Protein AF-A0A0G1D360-F1 (afdb_monomer_lite)

Secondary structure (DSSP, 8-state):
-----------SSSTT-SSSB-TTSSB-HHHHHHHHHH--HHHHHHHHHHHHHTT----TT--HHHHHHHHHHHHHT-TT---

pLDDT: mean 75.28, std 16.75, range [39.38, 90.12]

Structure (mmCIF, N/CA/C/O backbone):
data_AF-A0A0G1D360-F1
#
_entry.id   AF-A0A0G1D360-F1
#
loop_
_atom_site.group_PDB
_atom_site.id
_atom_site.type_symb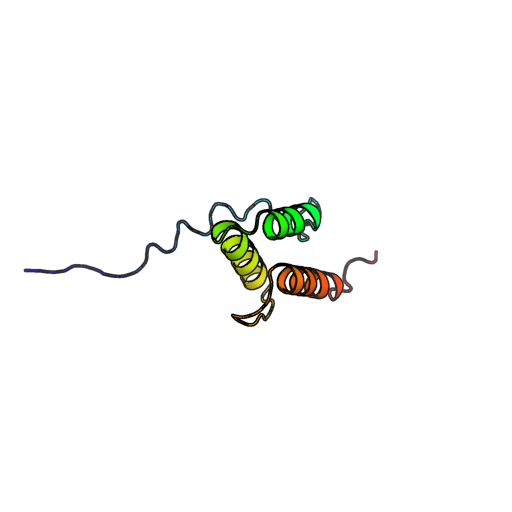ol
_atom_site.label_atom_id
_atom_site.label_alt_id
_atom_site.label_comp_id
_atom_site.label_asym_id
_atom_site.label_entity_id
_atom_site.label_seq_id
_atom_site.pdbx_PDB_ins_code
_atom_site.Cartn_x
_atom_site.Cartn_y
_atom_site.Cartn_z
_atom_site.occupancy
_atom_site.B_iso_or_equiv
_atom_site.auth_seq_id
_atom_site.auth_comp_id
_atom_site.auth_asym_id
_atom_site.auth_atom_id
_atom_site.pdbx_PDB_model_num
ATOM 1 N N . MET A 1 1 ? -13.421 40.322 -10.507 1.00 47.06 1 MET A N 1
ATOM 2 C CA . MET A 1 1 ? -14.248 39.121 -10.748 1.00 47.06 1 MET A CA 1
ATOM 3 C C . MET A 1 1 ? -13.526 37.947 -10.126 1.00 47.06 1 MET A C 1
ATOM 5 O O . MET A 1 1 ? -12.314 37.853 -10.270 1.00 47.06 1 MET A O 1
ATOM 9 N N . GLN A 1 2 ? -14.258 37.180 -9.327 1.00 53.69 2 GLN A N 1
ATOM 10 C CA . GLN A 1 2 ? -13.749 36.113 -8.478 1.00 53.69 2 GLN A CA 1
ATOM 11 C C . GLN A 1 2 ? -13.576 34.791 -9.234 1.00 53.69 2 GLN A C 1
ATOM 13 O O . GLN A 1 2 ? -14.256 34.572 -10.229 1.00 53.69 2 GLN A O 1
ATOM 18 N N . GLN A 1 3 ? -12.740 33.933 -8.636 1.00 54.59 3 GLN A N 1
ATOM 19 C CA . GLN A 1 3 ? -12.662 32.472 -8.754 1.00 54.59 3 GLN A CA 1
ATOM 20 C C . GLN A 1 3 ? -12.300 31.899 -10.126 1.00 54.59 3 GLN A C 1
ATOM 22 O O . GLN A 1 3 ? -13.087 31.876 -11.067 1.00 54.59 3 GLN A O 1
ATOM 27 N N . LYS A 1 4 ? -11.083 31.359 -10.170 1.00 53.09 4 LYS A N 1
ATOM 28 C CA . LYS A 1 4 ? -10.587 30.474 -11.208 1.00 53.09 4 LYS A CA 1
ATOM 29 C C . LYS A 1 4 ? -10.087 29.190 -10.543 1.00 53.09 4 LYS A C 1
ATOM 31 O O . LYS A 1 4 ? -9.177 29.227 -9.723 1.00 53.09 4 LYS A O 1
ATOM 36 N N . ASP A 1 5 ? -10.786 28.115 -10.893 1.00 55.41 5 ASP A N 1
ATOM 37 C CA . ASP A 1 5 ? -10.282 26.750 -11.034 1.00 55.41 5 ASP A CA 1
ATOM 38 C C . ASP A 1 5 ? -9.901 26.007 -9.737 1.00 55.41 5 ASP A C 1
ATOM 40 O O . ASP A 1 5 ? -8.743 25.814 -9.379 1.00 55.41 5 ASP A O 1
ATOM 44 N N . ILE A 1 6 ? -10.930 25.495 -9.059 1.00 66.06 6 ILE A N 1
ATOM 45 C CA . ILE A 1 6 ? -10.824 24.222 -8.338 1.00 66.06 6 ILE A CA 1
ATOM 46 C C . ILE A 1 6 ? -10.545 23.099 -9.348 1.00 66.06 6 ILE A C 1
ATOM 48 O O . ILE A 1 6 ? -11.203 23.049 -10.385 1.00 66.06 6 ILE A O 1
ATOM 52 N N . ASN A 1 7 ? -9.660 22.173 -8.956 1.00 53.09 7 ASN A N 1
ATOM 53 C CA . ASN A 1 7 ? -9.523 20.780 -9.417 1.00 53.09 7 ASN A CA 1
ATOM 54 C C . ASN A 1 7 ? -8.219 20.453 -10.175 1.00 53.09 7 ASN A C 1
ATOM 56 O O . ASN A 1 7 ? -7.990 20.930 -11.282 1.00 53.09 7 ASN A O 1
ATOM 60 N N . GLY A 1 8 ? -7.403 19.561 -9.593 1.00 45.47 8 GLY A N 1
ATOM 61 C CA . GLY A 1 8 ? -6.442 18.776 -10.374 1.00 45.47 8 GLY A CA 1
ATOM 62 C C . GLY A 1 8 ? -5.056 18.512 -9.787 1.00 45.47 8 GLY A C 1
ATOM 63 O O . GLY A 1 8 ? -4.273 17.858 -10.468 1.00 45.47 8 GLY A O 1
ATOM 64 N N . ASN A 1 9 ? -4.710 18.953 -8.570 1.00 39.38 9 ASN A N 1
ATOM 65 C CA . ASN A 1 9 ? -3.395 18.621 -7.997 1.00 39.38 9 ASN A CA 1
ATOM 66 C C . ASN A 1 9 ? -3.425 17.359 -7.117 1.00 39.38 9 ASN A C 1
ATOM 68 O O . ASN A 1 9 ? -3.010 17.367 -5.964 1.00 39.38 9 ASN A O 1
ATOM 72 N N . THR A 1 10 ? -3.930 16.256 -7.671 1.00 50.88 10 THR A N 1
ATOM 73 C CA . THR A 1 10 ? -3.702 14.897 -7.144 1.00 50.88 10 THR A CA 1
ATOM 74 C C . THR A 1 10 ? -2.527 14.263 -7.895 1.00 50.88 10 THR A C 1
ATOM 76 O O . THR A 1 10 ? -2.585 13.110 -8.303 1.00 50.88 10 THR A O 1
ATOM 79 N N . LYS A 1 11 ? -1.472 15.046 -8.160 1.00 45.25 11 LYS A N 1
ATOM 80 C CA . LYS A 1 11 ? -0.274 14.598 -8.885 1.00 45.25 11 LYS A CA 1
ATOM 81 C C . LYS A 1 11 ? 0.941 14.339 -7.993 1.00 45.25 11 LYS A C 1
ATOM 83 O O . LYS A 1 11 ? 1.948 13.892 -8.510 1.00 45.25 11 LYS A O 1
ATOM 88 N N . ASP A 1 12 ? 0.818 14.526 -6.680 1.00 45.28 12 ASP A N 1
ATOM 89 C CA . ASP A 1 12 ? 1.949 14.402 -5.742 1.00 45.28 12 ASP A CA 1
ATOM 90 C C . ASP A 1 12 ? 1.924 13.105 -4.903 1.00 45.28 12 ASP A C 1
ATOM 92 O O . ASP A 1 12 ? 2.862 12.791 -4.184 1.00 45.28 12 ASP A O 1
ATOM 96 N N . LYS A 1 13 ? 0.856 12.292 -4.989 1.00 49.09 13 LYS A N 1
ATOM 97 C CA . LYS A 1 13 ? 0.785 10.995 -4.277 1.00 49.09 13 LYS A CA 1
ATOM 98 C C . LYS A 1 13 ? 1.330 9.806 -5.075 1.00 49.09 13 LYS A C 1
ATOM 100 O O . LYS A 1 13 ? 1.453 8.723 -4.515 1.00 49.09 13 LYS A O 1
ATOM 105 N N . ALA A 1 14 ? 1.647 9.997 -6.356 1.00 49.81 14 ALA A N 1
ATOM 106 C CA . ALA A 1 14 ? 2.063 8.916 -7.251 1.00 49.81 14 ALA A CA 1
ATOM 107 C C . ALA A 1 14 ? 3.588 8.812 -7.444 1.00 49.81 14 ALA A C 1
ATOM 109 O O . ALA A 1 14 ? 4.072 7.784 -7.911 1.00 49.81 14 ALA A O 1
ATOM 110 N N . GLU A 1 15 ? 4.360 9.846 -7.094 1.00 50.50 15 GLU A N 1
ATOM 111 C CA . GLU A 1 15 ? 5.786 9.905 -7.456 1.00 50.50 15 GLU A CA 1
ATOM 112 C C . GLU A 1 15 ? 6.686 8.990 -6.605 1.00 50.50 15 GLU A C 1
ATOM 114 O O . GLU A 1 15 ? 7.778 8.632 -7.037 1.00 50.50 15 GLU A O 1
ATOM 119 N N . ASP A 1 16 ? 6.200 8.510 -5.458 1.00 53.84 16 ASP A N 1
ATOM 120 C CA . ASP A 1 16 ? 6.967 7.677 -4.516 1.00 53.84 16 ASP A CA 1
ATOM 121 C C . ASP A 1 16 ? 6.648 6.168 -4.626 1.00 53.84 16 ASP A C 1
ATOM 123 O O . ASP A 1 16 ? 7.063 5.369 -3.788 1.00 53.84 16 ASP A O 1
ATOM 127 N N . ILE A 1 17 ? 5.870 5.765 -5.639 1.00 60.94 17 ILE A N 1
ATOM 128 C CA . ILE A 1 17 ? 5.416 4.378 -5.845 1.00 60.94 17 ILE A CA 1
ATOM 129 C C . ILE A 1 17 ? 6.293 3.670 -6.898 1.00 60.94 17 ILE A C 1
ATOM 131 O O . ILE A 1 17 ? 5.865 2.714 -7.530 1.00 60.94 17 ILE A O 1
ATOM 135 N N . LYS A 1 18 ? 7.522 4.131 -7.154 1.00 59.50 18 LYS A N 1
ATOM 136 C CA . LYS A 1 18 ? 8.393 3.503 -8.169 1.00 59.50 18 LYS A CA 1
ATOM 137 C C . LYS A 1 18 ? 9.199 2.297 -7.675 1.00 59.50 18 LYS A C 1
ATOM 139 O O . LYS A 1 18 ? 9.716 1.577 -8.517 1.00 59.50 18 LYS A O 1
ATOM 144 N N . ASP A 1 19 ? 9.246 2.037 -6.367 1.00 72.69 19 ASP A N 1
ATOM 145 C CA . ASP A 1 19 ? 10.170 1.044 -5.780 1.00 72.69 19 ASP A CA 1
ATOM 146 C C . ASP A 1 19 ? 9.483 -0.140 -5.070 1.00 72.69 19 ASP A C 1
ATOM 148 O O . ASP A 1 19 ? 10.116 -0.918 -4.370 1.00 72.69 19 ASP A O 1
ATOM 152 N N . TRP A 1 20 ? 8.165 -0.309 -5.216 1.00 83.12 20 TRP A N 1
ATOM 153 C CA . TRP A 1 20 ? 7.482 -1.470 -4.619 1.00 83.12 20 TRP A CA 1
ATOM 154 C C . TRP A 1 20 ? 7.602 -2.735 -5.470 1.00 83.12 20 TRP A C 1
ATOM 156 O O . TRP A 1 20 ? 7.286 -3.820 -4.982 1.00 83.12 20 TRP A O 1
ATOM 166 N N . ARG A 1 21 ? 8.008 -2.601 -6.739 1.00 84.50 21 ARG A N 1
ATOM 167 C CA . ARG A 1 21 ? 8.251 -3.724 -7.641 1.00 84.50 21 ARG A CA 1
ATOM 168 C C . ARG A 1 21 ? 9.712 -4.159 -7.533 1.00 84.50 21 ARG A C 1
ATOM 170 O O . ARG A 1 21 ? 10.609 -3.330 -7.562 1.00 84.50 21 ARG A O 1
ATOM 177 N N . ASP A 1 22 ? 9.921 -5.459 -7.437 1.00 81.75 22 ASP A N 1
ATOM 178 C CA . ASP A 1 22 ? 11.212 -6.134 -7.470 1.00 81.75 22 ASP A CA 1
ATOM 179 C C . ASP A 1 22 ? 11.796 -6.163 -8.903 1.00 81.75 22 ASP A C 1
ATOM 181 O O . ASP A 1 22 ? 11.153 -5.697 -9.850 1.00 81.75 22 ASP A O 1
ATOM 185 N N . GLU A 1 23 ? 12.986 -6.742 -9.101 1.00 80.25 23 GLU A N 1
ATOM 186 C CA . GLU A 1 23 ? 13.693 -6.779 -10.397 1.00 80.25 23 GLU A CA 1
ATOM 187 C C . GLU A 1 23 ? 12.881 -7.440 -11.525 1.00 80.25 23 GLU A C 1
ATOM 189 O O . GLU A 1 23 ? 13.059 -7.144 -12.706 1.00 80.25 23 GLU A O 1
ATOM 194 N N . HIS A 1 24 ? 11.929 -8.294 -11.153 1.00 77.88 24 HIS A N 1
ATOM 195 C CA . HIS A 1 24 ? 11.010 -8.962 -12.070 1.00 77.88 24 HIS A CA 1
ATOM 196 C C . HIS A 1 24 ? 9.712 -8.182 -12.339 1.00 77.88 24 HIS A C 1
ATOM 198 O O . HIS A 1 24 ? 8.797 -8.715 -12.965 1.00 77.88 24 HIS A O 1
ATOM 204 N N . GLY A 1 25 ? 9.581 -6.950 -11.836 1.00 77.44 25 GLY A N 1
ATOM 205 C CA . GLY A 1 25 ? 8.369 -6.137 -11.979 1.00 77.44 25 GLY A CA 1
ATOM 206 C C . GLY A 1 25 ? 7.200 -6.588 -11.095 1.00 77.44 25 GLY A C 1
ATOM 207 O O . GLY A 1 25 ? 6.074 -6.136 -11.298 1.00 77.44 25 GLY A O 1
ATOM 208 N N . ARG A 1 26 ? 7.454 -7.469 -10.122 1.00 83.50 26 ARG A N 1
ATOM 209 C CA . ARG A 1 26 ? 6.463 -8.023 -9.184 1.00 83.50 26 ARG A CA 1
ATOM 210 C C . ARG A 1 26 ? 6.493 -7.272 -7.858 1.00 83.50 26 ARG A C 1
ATOM 212 O O . ARG A 1 26 ? 7.572 -6.843 -7.478 1.00 83.50 26 ARG A O 1
ATOM 219 N N . PRO A 1 27 ? 5.394 -7.173 -7.100 1.00 84.06 27 PRO A N 1
ATOM 220 C CA . PRO A 1 27 ? 5.439 -6.592 -5.769 1.00 84.06 27 PRO A CA 1
ATOM 221 C C . PRO A 1 27 ? 6.447 -7.314 -4.876 1.00 84.06 27 PRO A C 1
ATOM 223 O O . PRO A 1 27 ? 6.406 -8.537 -4.727 1.00 84.06 27 PRO A O 1
ATOM 226 N N . SER A 1 28 ? 7.332 -6.540 -4.257 1.00 87.62 28 SER A N 1
ATOM 227 C CA . SER A 1 28 ? 8.277 -7.041 -3.273 1.00 87.62 28 SER A CA 1
ATOM 228 C C . SER A 1 28 ? 7.537 -7.330 -1.970 1.00 87.62 28 SER A C 1
ATOM 230 O O . SER A 1 28 ? 7.071 -6.417 -1.286 1.00 87.62 28 SER A O 1
ATOM 232 N N . LEU A 1 29 ? 7.431 -8.614 -1.616 1.00 86.19 29 LEU A N 1
ATOM 233 C CA . LEU A 1 29 ? 6.805 -9.050 -0.365 1.00 86.19 29 LEU A CA 1
ATOM 234 C C . LEU A 1 29 ? 7.43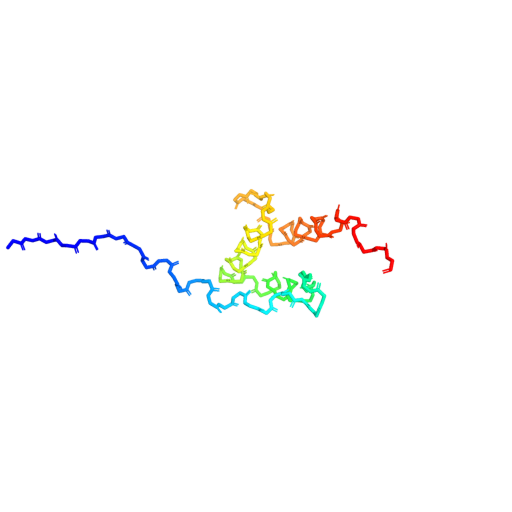4 -8.346 0.843 1.00 86.19 29 LEU A C 1
ATOM 236 O O . LEU A 1 29 ? 6.705 -7.892 1.718 1.00 86.19 29 LEU A O 1
ATOM 240 N N . SER A 1 30 ? 8.762 -8.207 0.865 1.00 86.75 30 SER A N 1
ATOM 241 C CA . SER A 1 30 ? 9.485 -7.531 1.946 1.00 86.75 30 SER A CA 1
ATOM 242 C C . SER A 1 30 ? 9.055 -6.071 2.087 1.00 86.75 30 SER A C 1
ATOM 244 O O . SER A 1 30 ? 8.800 -5.613 3.195 1.00 86.75 30 SER A O 1
ATOM 246 N N . PHE A 1 31 ? 8.910 -5.354 0.968 1.00 87.56 31 PHE A N 1
ATOM 247 C CA . PHE A 1 31 ? 8.447 -3.967 0.970 1.00 87.56 31 PHE A CA 1
ATOM 248 C C . PHE A 1 31 ? 7.000 -3.854 1.459 1.00 87.56 31 PHE A C 1
ATOM 250 O O . PHE A 1 31 ? 6.691 -3.032 2.320 1.00 87.56 31 PHE A O 1
ATOM 257 N N . LEU A 1 32 ? 6.116 -4.710 0.944 1.00 89.19 32 LEU A N 1
ATOM 258 C CA . LEU A 1 32 ? 4.718 -4.761 1.359 1.00 89.19 32 LEU A CA 1
ATOM 259 C C . LEU A 1 32 ? 4.589 -5.063 2.858 1.00 89.19 32 LEU A C 1
ATOM 261 O O . LEU A 1 32 ? 3.866 -4.362 3.562 1.00 89.19 32 LEU A O 1
ATOM 265 N N . GLN A 1 33 ? 5.333 -6.049 3.363 1.00 89.88 33 GLN A N 1
ATOM 266 C CA . GLN A 1 33 ? 5.364 -6.374 4.788 1.00 89.88 33 GLN A CA 1
ATOM 267 C C . GLN A 1 33 ? 5.885 -5.213 5.629 1.00 89.88 33 GLN A C 1
ATOM 269 O O . GLN A 1 33 ? 5.276 -4.914 6.649 1.00 89.88 33 GLN A O 1
ATOM 274 N N . SER A 1 34 ? 6.936 -4.509 5.198 1.00 89.88 34 SER A N 1
ATOM 275 C CA . SER A 1 34 ? 7.404 -3.309 5.902 1.00 89.88 34 SER A CA 1
ATOM 276 C C . SER A 1 34 ? 6.333 -2.218 5.981 1.00 89.88 34 SER A C 1
ATOM 278 O O . SER A 1 34 ? 6.260 -1.524 6.988 1.00 89.88 34 SER A O 1
ATOM 280 N N . LEU A 1 35 ? 5.471 -2.074 4.968 1.00 89.00 35 LEU A N 1
ATOM 281 C CA . LEU A 1 35 ? 4.347 -1.133 5.026 1.00 89.00 35 LEU A CA 1
ATOM 282 C C . LEU A 1 35 ? 3.240 -1.586 5.990 1.00 89.00 35 LEU A C 1
ATOM 284 O O . LEU A 1 35 ? 2.624 -0.747 6.645 1.00 89.00 35 LEU A O 1
ATOM 288 N N . ALA A 1 36 ? 2.960 -2.889 6.071 1.00 89.00 36 ALA A N 1
ATOM 289 C CA . ALA A 1 36 ? 2.007 -3.407 7.052 1.00 89.00 36 ALA A CA 1
ATOM 290 C C . ALA A 1 36 ? 2.534 -3.292 8.487 1.00 89.00 36 ALA A C 1
ATOM 292 O O . ALA A 1 36 ? 1.770 -2.906 9.368 1.00 89.00 36 ALA A O 1
ATOM 293 N N . ASP A 1 37 ? 3.819 -3.584 8.699 1.00 90.12 37 ASP A N 1
ATOM 294 C CA . ASP A 1 37 ? 4.486 -3.502 10.003 1.00 90.12 37 ASP A CA 1
ATOM 295 C C . ASP A 1 37 ? 4.600 -2.055 10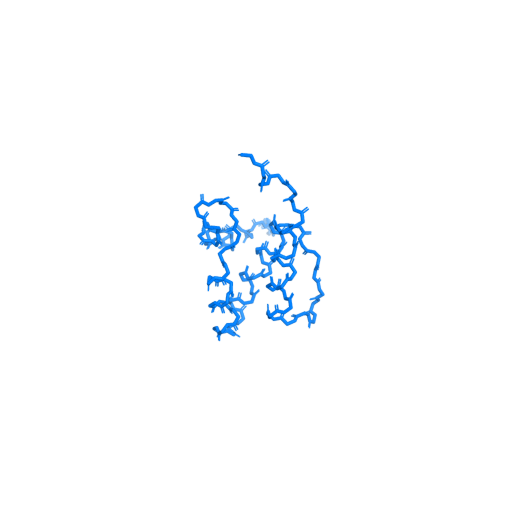.503 1.00 90.12 37 ASP A C 1
ATOM 297 O O . ASP A 1 37 ? 4.326 -1.780 11.669 1.00 90.12 37 ASP A O 1
ATOM 301 N N . ASP A 1 38 ? 4.899 -1.106 9.606 1.00 89.12 38 ASP A N 1
ATOM 302 C CA . ASP A 1 38 ? 4.931 0.324 9.930 1.00 89.12 38 ASP A CA 1
ATOM 303 C C . ASP A 1 38 ? 3.584 0.822 10.487 1.00 89.12 38 ASP A C 1
ATOM 305 O O . ASP A 1 38 ? 3.550 1.685 11.365 1.00 89.12 38 ASP A O 1
ATOM 309 N N . GLY A 1 39 ? 2.463 0.284 9.990 1.00 82.75 39 GLY A N 1
ATOM 310 C CA . GLY A 1 39 ? 1.121 0.559 10.510 1.00 82.75 39 GLY A CA 1
ATOM 311 C C . GLY A 1 39 ? 0.653 2.015 10.375 1.00 82.75 39 GLY A C 1
ATOM 312 O O . GLY A 1 39 ? -0.473 2.338 10.769 1.00 82.75 39 GLY A O 1
ATOM 313 N N . SER A 1 40 ? 1.467 2.912 9.809 1.00 87.81 40 SER A N 1
ATOM 314 C CA . SER A 1 40 ? 1.102 4.315 9.659 1.00 87.81 40 SER A CA 1
ATOM 315 C C . SER A 1 40 ? 0.017 4.482 8.598 1.00 87.81 40 SER A C 1
ATOM 317 O O . SER A 1 40 ? -0.001 3.773 7.585 1.00 87.81 40 SER A O 1
ATOM 319 N N . PRO A 1 41 ? -0.836 5.514 8.721 1.00 85.56 41 PRO A N 1
ATOM 320 C CA . PRO A 1 41 ? -1.812 5.838 7.683 1.00 85.56 41 PRO A CA 1
ATOM 321 C C . PRO A 1 41 ? -1.153 6.053 6.313 1.00 85.56 41 PRO A C 1
ATOM 323 O O . PRO A 1 41 ? -1.706 5.633 5.301 1.00 85.56 41 PRO A O 1
ATOM 326 N N . ARG A 1 42 ? 0.064 6.617 6.273 1.00 85.50 42 ARG A N 1
ATOM 327 C CA . ARG A 1 42 ? 0.839 6.790 5.035 1.00 85.50 42 ARG A CA 1
ATOM 328 C C . ARG A 1 42 ? 1.243 5.454 4.400 1.00 85.50 42 ARG A C 1
ATOM 330 O O . ARG A 1 42 ? 1.213 5.338 3.178 1.00 85.50 42 ARG A O 1
ATOM 337 N N . ALA A 1 43 ? 1.615 4.459 5.203 1.00 87.81 43 ALA A N 1
ATOM 338 C CA . ALA A 1 43 ? 1.980 3.138 4.704 1.00 87.81 43 ALA A CA 1
ATOM 339 C C . ALA A 1 43 ? 0.756 2.390 4.154 1.00 87.81 43 ALA A C 1
ATOM 341 O O . ALA A 1 43 ? 0.812 1.821 3.064 1.00 87.81 43 ALA A O 1
ATOM 342 N N . LEU A 1 44 ? -0.391 2.511 4.831 1.00 87.38 44 LEU A N 1
ATOM 343 C CA . LEU A 1 44 ? -1.664 1.994 4.332 1.00 87.38 44 LEU A CA 1
ATOM 344 C C . LEU A 1 44 ? -2.101 2.672 3.023 1.00 87.38 44 LEU A C 1
ATOM 346 O O . LEU A 1 44 ? -2.610 2.003 2.126 1.00 87.38 44 LEU A O 1
ATOM 350 N N . GLU A 1 45 ? -1.904 3.986 2.881 1.00 87.94 45 GLU A N 1
ATOM 351 C CA . GLU A 1 45 ? -2.160 4.686 1.616 1.00 87.94 45 GLU A CA 1
ATOM 352 C C . GLU A 1 45 ? -1.270 4.166 0.480 1.00 87.94 45 GLU A C 1
ATOM 354 O O . GLU A 1 45 ? -1.764 3.992 -0.633 1.00 87.94 45 GLU A O 1
ATOM 359 N N . LYS A 1 46 ? 0.005 3.852 0.757 1.00 87.06 46 LYS A N 1
ATOM 360 C CA . LYS A 1 46 ? 0.902 3.224 -0.226 1.00 87.06 46 LYS A CA 1
ATOM 361 C C . LYS A 1 46 ? 0.412 1.832 -0.635 1.00 87.06 46 LYS A C 1
ATOM 363 O O . LYS A 1 46 ? 0.327 1.565 -1.828 1.00 87.06 46 LYS A O 1
ATOM 368 N N . LEU A 1 47 ? 0.026 0.978 0.319 1.00 88.75 47 LEU A N 1
ATOM 369 C CA . LEU A 1 47 ? -0.535 -0.349 0.018 1.00 88.75 47 LEU A CA 1
ATOM 370 C C . LEU A 1 47 ? -1.800 -0.256 -0.845 1.00 88.75 47 LEU A C 1
ATOM 372 O O . LEU A 1 47 ? -1.946 -1.003 -1.809 1.00 88.75 47 LEU A O 1
ATOM 376 N N . LYS A 1 48 ? -2.694 0.690 -0.537 1.00 88.69 48 LYS A N 1
ATOM 377 C CA . LYS A 1 48 ? -3.901 0.944 -1.339 1.00 88.69 48 LYS A CA 1
ATOM 378 C C . LYS A 1 48 ? -3.553 1.400 -2.749 1.00 88.69 48 LYS A C 1
ATOM 380 O O . LYS A 1 48 ? -4.124 0.881 -3.698 1.00 88.69 48 LYS A O 1
ATOM 385 N N . ALA A 1 49 ? -2.596 2.313 -2.897 1.00 87.69 49 ALA A N 1
ATOM 386 C CA . ALA A 1 49 ? -2.167 2.776 -4.210 1.00 87.69 49 ALA A CA 1
ATOM 387 C C . ALA A 1 49 ? -1.565 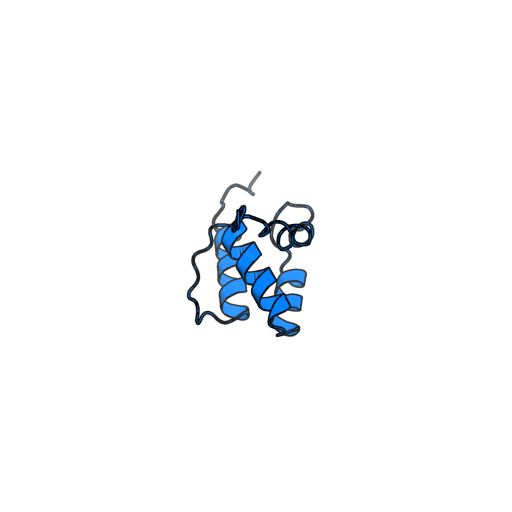1.640 -5.058 1.00 87.69 49 ALA A C 1
ATOM 389 O O . ALA A 1 49 ? -1.862 1.556 -6.244 1.00 87.69 49 ALA A O 1
ATOM 390 N N . ILE A 1 50 ? -0.791 0.734 -4.449 1.00 87.06 50 ILE A N 1
ATOM 391 C CA . ILE A 1 50 ? -0.263 -0.467 -5.120 1.00 87.06 50 ILE A CA 1
ATOM 392 C C . ILE A 1 50 ? -1.401 -1.398 -5.543 1.00 87.06 50 ILE A C 1
ATOM 394 O O . ILE A 1 50 ? -1.425 -1.860 -6.678 1.00 87.06 50 ILE A O 1
ATOM 398 N N . ALA A 1 51 ? -2.368 -1.644 -4.656 1.00 87.81 51 ALA A N 1
ATOM 399 C CA . ALA A 1 51 ? -3.539 -2.446 -4.992 1.00 87.81 51 ALA A CA 1
ATOM 400 C C . ALA A 1 51 ? -4.335 -1.831 -6.154 1.00 87.81 51 ALA A C 1
ATOM 402 O O . ALA A 1 51 ? -4.749 -2.552 -7.049 1.00 87.81 51 ALA A O 1
ATOM 403 N N . GLN A 1 52 ? -4.500 -0.505 -6.189 1.00 87.81 52 GLN A N 1
ATOM 404 C CA . GLN A 1 52 ? -5.150 0.185 -7.306 1.00 87.81 52 GLN A CA 1
ATOM 405 C C . GLN A 1 52 ? -4.349 0.091 -8.613 1.00 87.81 52 GLN A C 1
ATOM 407 O O . GLN A 1 52 ? -4.952 -0.049 -9.671 1.00 87.81 52 GLN A O 1
ATOM 412 N N . ASP A 1 53 ? -3.017 0.165 -8.555 1.00 85.12 53 ASP A N 1
ATOM 413 C CA . ASP A 1 53 ? -2.144 0.026 -9.732 1.00 85.12 53 ASP A CA 1
ATOM 414 C C . ASP A 1 53 ? -2.214 -1.384 -10.343 1.00 85.12 53 ASP A C 1
ATOM 416 O O . ASP A 1 53 ? -2.135 -1.545 -11.558 1.00 85.12 53 ASP A O 1
ATOM 420 N N . LEU A 1 54 ? -2.423 -2.391 -9.494 1.00 83.88 54 LEU A N 1
ATOM 421 C CA . LEU A 1 54 ? -2.619 -3.788 -9.877 1.00 83.88 54 LEU A CA 1
ATOM 422 C C . LEU A 1 54 ? -4.087 -4.154 -10.152 1.00 83.88 54 LEU A C 1
ATOM 424 O O . LEU A 1 54 ? -4.382 -5.322 -10.356 1.00 83.88 54 LEU A O 1
ATOM 428 N N . ASP A 1 55 ? -5.013 -3.191 -10.121 1.00 86.81 55 ASP A N 1
ATOM 429 C CA . ASP A 1 55 ? -6.463 -3.431 -10.249 1.00 86.81 55 ASP A CA 1
ATOM 430 C C . ASP A 1 55 ? -7.024 -4.454 -9.227 1.00 86.81 55 ASP A C 1
ATOM 432 O O . ASP A 1 55 ? -8.046 -5.110 -9.425 1.00 86.81 55 ASP A O 1
ATOM 436 N N . VAL A 1 56 ? -6.370 -4.577 -8.070 1.00 87.44 56 VAL A N 1
ATOM 437 C CA . VAL A 1 56 ? -6.754 -5.492 -6.993 1.00 87.44 56 VAL A CA 1
ATOM 438 C C . VAL A 1 56 ? -7.953 -4.927 -6.243 1.00 87.44 56 VAL A C 1
ATOM 440 O O . VAL A 1 56 ? -7.892 -3.867 -5.619 1.00 87.44 56 VAL A O 1
ATOM 443 N N . ASN A 1 57 ? -9.049 -5.681 -6.221 1.00 88.88 57 ASN A N 1
ATOM 444 C CA . ASN A 1 57 ? -10.250 -5.278 -5.501 1.00 88.88 57 ASN A CA 1
ATOM 445 C C . ASN A 1 57 ? -10.115 -5.496 -3.979 1.00 88.88 57 ASN A C 1
ATOM 447 O O . ASN A 1 57 ? -9.943 -6.625 -3.499 1.00 88.88 57 ASN A O 1
ATOM 451 N N . TYR A 1 58 ? -10.275 -4.424 -3.199 1.00 87.44 58 TYR A N 1
ATOM 452 C CA . TYR A 1 58 ? -10.222 -4.452 -1.735 1.00 87.44 58 TYR A CA 1
ATOM 453 C C . TYR A 1 58 ? -11.390 -3.699 -1.089 1.00 87.44 58 TYR A C 1
ATOM 455 O O . TYR A 1 58 ? -11.983 -2.793 -1.670 1.00 87.44 58 TYR A O 1
ATOM 463 N N . SER A 1 59 ? -11.729 -4.078 0.146 1.00 87.25 59 SER A N 1
ATOM 464 C CA . SER A 1 59 ? -12.753 -3.386 0.932 1.00 87.25 59 SER A CA 1
ATOM 465 C C . SER A 1 59 ? -12.140 -2.244 1.745 1.00 87.25 59 SER A C 1
ATOM 467 O O . SER A 1 59 ? -10.979 -2.316 2.146 1.00 87.25 59 SER A O 1
ATOM 469 N N . PRO A 1 60 ? -12.911 -1.194 2.079 1.00 79.94 60 PRO A N 1
ATOM 470 C CA . PRO A 1 60 ? -12.413 -0.104 2.922 1.00 79.94 60 PRO A CA 1
ATOM 471 C C . PRO A 1 60 ? -12.023 -0.562 4.338 1.00 79.94 60 PRO A C 1
ATOM 473 O O . PRO A 1 60 ? -11.216 0.104 4.981 1.00 79.94 60 PRO A O 1
ATOM 476 N N . ASN A 1 61 ? -12.563 -1.701 4.789 1.00 85.62 61 ASN A N 1
ATOM 477 C CA . ASN A 1 61 ? -12.265 -2.332 6.078 1.00 85.62 61 ASN A CA 1
ATOM 478 C C . ASN A 1 61 ? -11.179 -3.420 5.991 1.00 85.62 61 ASN A C 1
ATOM 480 O O . ASN A 1 61 ? -10.933 -4.099 6.982 1.00 85.62 61 ASN A O 1
ATOM 484 N N . THR A 1 62 ? -10.578 -3.633 4.816 1.00 86.62 62 THR A N 1
ATOM 485 C CA . THR A 1 62 ? -9.517 -4.630 4.633 1.00 86.62 62 THR A CA 1
ATOM 486 C C . THR A 1 62 ? -8.292 -4.233 5.453 1.00 86.62 62 THR A C 1
ATOM 488 O O . THR A 1 62 ? -7.865 -3.074 5.427 1.00 86.62 62 THR A O 1
ATOM 491 N N . THR A 1 63 ? -7.739 -5.192 6.192 1.00 89.75 63 THR A N 1
ATOM 492 C CA . THR A 1 63 ? -6.524 -4.977 6.982 1.00 89.75 63 THR A CA 1
ATOM 493 C C . THR A 1 63 ? -5.299 -4.861 6.067 1.00 89.75 63 THR A C 1
ATOM 495 O O . THR A 1 63 ? -5.337 -5.328 4.926 1.00 89.75 63 THR A O 1
ATOM 498 N N . PRO A 1 64 ? -4.190 -4.255 6.529 1.00 88.56 64 PRO A N 1
ATOM 499 C CA . PRO A 1 64 ? -2.954 -4.206 5.749 1.00 88.56 64 PRO A CA 1
ATOM 500 C C . PRO A 1 64 ? -2.501 -5.600 5.294 1.00 88.56 64 PRO A C 1
ATOM 502 O O . PRO A 1 64 ? -2.158 -5.781 4.133 1.00 88.56 64 PRO A O 1
ATOM 505 N N . GLU A 1 65 ? -2.574 -6.597 6.177 1.00 89.12 65 GLU A N 1
ATOM 506 C CA . GLU A 1 65 ? -2.180 -7.979 5.884 1.00 89.12 65 GLU A CA 1
ATOM 507 C C . GLU A 1 65 ? -3.069 -8.629 4.817 1.00 89.12 65 GLU A C 1
ATOM 509 O O . GLU A 1 65 ? -2.557 -9.208 3.860 1.00 89.12 65 GLU A O 1
ATOM 514 N N . GLU A 1 66 ? -4.395 -8.483 4.921 1.00 89.75 66 GLU A N 1
ATOM 515 C CA . GLU A 1 66 ? -5.311 -8.993 3.895 1.00 89.75 66 GLU A CA 1
ATOM 516 C C . GLU A 1 66 ? -5.110 -8.294 2.544 1.00 89.75 66 GLU A C 1
ATOM 518 O O . GLU A 1 66 ? -5.274 -8.909 1.490 1.00 89.75 66 GLU A O 1
ATOM 523 N N . LEU A 1 67 ? -4.764 -7.004 2.553 1.00 89.38 67 LEU A N 1
ATOM 524 C CA . LEU A 1 67 ? -4.490 -6.252 1.332 1.00 89.38 67 LEU A CA 1
ATOM 525 C C . LEU A 1 67 ? -3.221 -6.765 0.639 1.00 89.38 67 LEU A C 1
ATOM 527 O O . LEU A 1 67 ? -3.214 -6.918 -0.580 1.00 89.38 67 LEU A O 1
ATOM 531 N N . ILE A 1 68 ? -2.181 -7.083 1.413 1.00 89.94 68 ILE A N 1
ATOM 532 C CA . ILE A 1 68 ? -0.947 -7.698 0.909 1.00 89.94 68 ILE A CA 1
ATOM 533 C C . ILE A 1 68 ? -1.236 -9.066 0.306 1.00 89.94 68 ILE A C 1
ATOM 535 O O . ILE A 1 68 ? -0.788 -9.342 -0.804 1.00 89.94 68 ILE A O 1
ATOM 539 N N . ASP A 1 69 ? -2.003 -9.907 0.999 1.00 89.25 69 ASP A N 1
ATOM 540 C CA . ASP A 1 69 ? -2.332 -11.243 0.499 1.00 89.25 69 ASP A CA 1
ATOM 541 C C . ASP A 1 69 ? -3.062 -11.169 -0.852 1.00 89.25 69 ASP A C 1
ATOM 543 O O . ASP A 1 69 ? -2.687 -11.856 -1.800 1.00 89.25 69 ASP A O 1
ATOM 547 N N . LYS A 1 70 ? -4.011 -10.231 -0.996 1.00 89.06 70 LYS A N 1
ATOM 548 C CA . LYS A 1 70 ? -4.708 -9.963 -2.264 1.00 89.06 70 LYS A CA 1
ATOM 549 C C . LYS A 1 70 ? -3.770 -9.494 -3.377 1.00 89.06 70 LYS A C 1
ATOM 551 O O . LYS A 1 70 ? -3.878 -9.987 -4.495 1.00 89.06 70 LYS A O 1
ATOM 556 N N . ILE A 1 71 ? -2.844 -8.582 -3.070 1.00 88.00 71 ILE A N 1
ATOM 557 C CA . ILE A 1 71 ? -1.828 -8.103 -4.022 1.00 88.00 71 ILE A CA 1
ATOM 558 C C . ILE A 1 71 ? -0.957 -9.263 -4.524 1.00 88.00 71 ILE A C 1
ATOM 560 O O . ILE A 1 71 ? -0.666 -9.369 -5.714 1.00 88.00 71 ILE A O 1
ATOM 564 N N . LEU A 1 72 ? -0.546 -10.158 -3.627 1.00 85.75 72 LEU A N 1
ATOM 565 C CA . LEU A 1 72 ? 0.287 -11.306 -3.984 1.00 85.75 72 LEU A CA 1
ATOM 566 C C . LEU A 1 72 ? -0.499 -12.399 -4.711 1.00 85.75 72 LEU A C 1
ATOM 568 O O . LEU A 1 72 ? 0.064 -13.085 -5.564 1.00 85.75 72 LEU A O 1
ATOM 572 N N . ALA A 1 73 ? -1.776 -12.585 -4.375 1.00 85.25 73 ALA A N 1
ATOM 573 C CA . ALA A 1 73 ? -2.656 -13.547 -5.026 1.00 85.25 73 ALA A CA 1
ATOM 574 C C . ALA A 1 73 ? -2.897 -13.195 -6.500 1.00 85.25 73 ALA A C 1
ATOM 576 O O . ALA A 1 73 ? -2.903 -14.092 -7.345 1.00 85.25 73 ALA A O 1
ATOM 577 N N . ASP A 1 74 ? -3.037 -11.906 -6.807 1.00 81.25 74 ASP A N 1
ATOM 578 C CA . ASP A 1 74 ? -3.197 -11.412 -8.175 1.00 81.25 74 ASP A CA 1
ATOM 579 C C . ASP A 1 74 ? -1.960 -11.731 -9.030 1.00 81.25 74 ASP A C 1
ATOM 581 O O . ASP A 1 74 ? -2.040 -12.414 -10.048 1.00 81.25 74 ASP A O 1
ATOM 585 N N . VAL A 1 75 ? -0.773 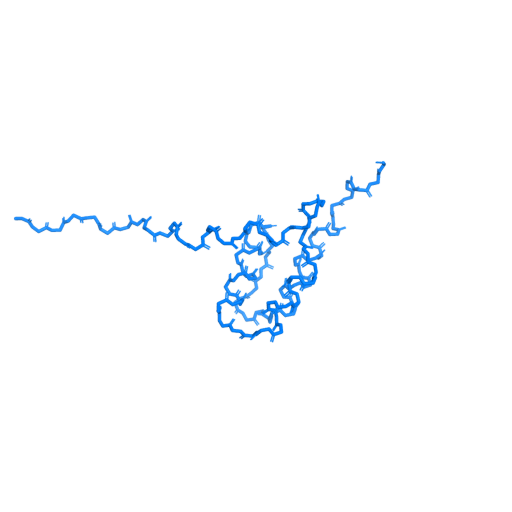-11.420 -8.507 1.00 72.38 75 VAL A N 1
ATOM 586 C CA . VAL A 1 75 ? 0.508 -11.662 -9.193 1.00 72.38 75 VAL A CA 1
ATOM 587 C C . VAL A 1 75 ? 0.833 -13.150 -9.341 1.00 72.38 75 VAL A C 1
ATOM 589 O O . VAL A 1 75 ? 1.524 -13.552 -10.275 1.00 72.38 75 VAL A O 1
ATOM 592 N N . ARG A 1 76 ? 0.347 -13.996 -8.427 1.00 67.00 76 ARG A N 1
ATOM 593 C CA . ARG A 1 76 ? 0.464 -15.460 -8.536 1.00 67.00 76 ARG A CA 1
ATOM 594 C C . ARG A 1 76 ? -0.502 -16.064 -9.552 1.00 67.00 76 ARG A C 1
ATOM 596 O O . ARG A 1 76 ? -0.276 -17.195 -9.975 1.00 67.00 76 ARG A O 1
ATOM 603 N N . SER A 1 77 ? -1.562 -15.345 -9.913 1.00 59.28 77 SER A N 1
ATOM 604 C CA . SER A 1 77 ? -2.583 -15.819 -10.848 1.00 59.28 77 SER A CA 1
ATOM 605 C C . SER A 1 77 ? -2.222 -15.562 -12.311 1.00 59.28 77 SER A C 1
ATOM 607 O O . SER A 1 77 ? -2.957 -16.015 -13.184 1.00 59.28 77 SER A O 1
ATOM 609 N N . ASP A 1 78 ? -1.086 -14.915 -12.588 1.00 51.66 78 ASP A N 1
ATOM 610 C CA . ASP A 1 78 ? -0.532 -14.773 -13.933 1.00 51.66 78 ASP A CA 1
ATOM 611 C C . ASP A 1 78 ? 0.335 -16.010 -14.279 1.00 51.66 78 ASP A C 1
ATOM 613 O O . ASP A 1 78 ? 1.453 -16.157 -13.772 1.00 51.66 78 ASP A O 1
ATOM 617 N N . PRO A 1 79 ? -0.137 -16.949 -15.126 1.00 52.31 79 PRO A N 1
ATOM 618 C CA . PRO A 1 79 ? 0.593 -18.176 -15.458 1.00 52.31 79 PRO A CA 1
ATOM 619 C C . PRO A 1 79 ? 1.781 -17.940 -16.410 1.00 52.31 79 PRO A C 1
ATOM 621 O O . PRO A 1 79 ? 2.342 -18.893 -16.946 1.00 52.31 79 PRO A O 1
ATOM 624 N N . THR A 1 80 ? 2.177 -16.692 -16.660 1.00 48.03 80 THR A N 1
ATOM 625 C CA . THR A 1 80 ? 3.158 -16.345 -17.698 1.00 48.03 80 THR A CA 1
ATOM 626 C C . THR A 1 80 ? 4.620 -16.505 -17.274 1.00 48.03 80 THR A C 1
ATOM 628 O O . THR A 1 80 ? 5.510 -16.295 -18.095 1.00 48.03 80 THR A O 1
ATOM 631 N N . ILE A 1 81 ? 4.913 -16.964 -16.049 1.00 48.06 81 ILE A N 1
ATOM 632 C CA . ILE A 1 8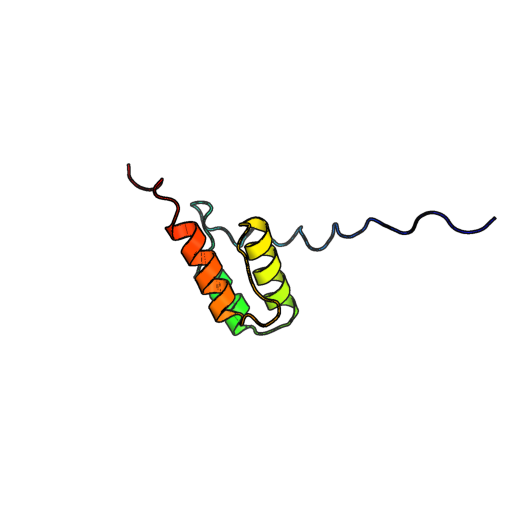1 ? 6.291 -17.282 -15.633 1.00 48.06 81 ILE A CA 1
ATOM 633 C C . ILE A 1 81 ? 6.463 -18.801 -15.583 1.00 48.06 81 ILE A C 1
ATOM 635 O O . ILE A 1 81 ? 6.587 -19.435 -14.539 1.00 48.06 81 ILE A O 1
ATOM 639 N N . THR A 1 82 ? 6.430 -19.402 -16.763 1.00 43.12 82 THR A N 1
ATOM 640 C CA . THR A 1 82 ? 7.045 -20.696 -17.054 1.00 43.12 82 THR A CA 1
ATOM 641 C C . THR A 1 82 ? 7.508 -20.623 -18.499 1.00 43.12 82 THR A C 1
ATOM 643 O O . THR A 1 82 ? 6.685 -20.801 -19.391 1.00 43.12 82 THR A O 1
ATOM 646 N N . THR A 1 83 ? 8.783 -20.293 -18.726 1.00 39.88 83 THR A N 1
ATOM 647 C CA . THR A 1 83 ? 9.680 -20.804 -19.789 1.00 39.88 83 THR A CA 1
ATOM 648 C C . THR A 1 83 ? 11.011 -20.067 -19.708 1.00 39.88 83 THR A C 1
ATOM 650 O O . THR A 1 83 ? 10.991 -18.818 -19.706 1.00 39.88 83 THR A O 1
#

Foldseek 3Di:
DDDDDDDDPPPPLPPPLPPQADPVRAGDLVLLVVLLVVVDPNSVSSLVVLCVVLVQDDDPPQHSVNSSVSSVVSVVPPPPPDD

Sequence (83 aa):
MQQKDINGNTKDKAEDIKDWRDEHGRPSLSFLQSLADDGSPRALEKLKAIAQDLDVNYSPNTTPEELIDKILADVRSDPTITT

Radius of gyration: 15.84 Å; chains: 1; bounding box: 28×60×30 Å

Organism: NCBI:txid1619115